Protein AF-A0A8S9GPT6-F1 (afdb_monomer_lite)

InterPro domains:
  IPR037143 4'-phosphopantetheinyl transferase domain superfamily [G3DSA:3.90.470.20] (26-148)
  IPR037143 4'-phosphopantetheinyl transferase domain superfamily [SSF56214] (29-97)
  IPR037143 4'-phosphopantetheinyl transferase domain superfamily [SSF56214] (104-144)
  IPR050559 Phosphopantetheinyl Transferase Superfamily [PTHR12215] (28-146)

Organism: Brassica cretica (NCBI:txid69181)

Foldseek 3Di:
DEAEDEDDDPPPDDDDDDDDDPPDPDPPVLVVVVVVVLLVCQLVVQQVVQVVFRDDSVQWDWDADPVRFIATPPVSRDGGDPWGKEWDWEDDSVDIDIDIDTPDHYHYYYDHLPPPPVDDLLVVCVVPHDPVQSVVLVVDPDVSVSSVDDRDD

Structure (mmCIF, N/CA/C/O backbone):
data_AF-A0A8S9GPT6-F1
#
_entry.id   AF-A0A8S9GPT6-F1
#
loop_
_atom_site.group_PDB
_atom_site.id
_atom_site.type_symbol
_atom_site.label_atom_id
_atom_site.label_alt_id
_atom_site.label_comp_id
_atom_site.label_asym_id
_atom_site.label_entity_id
_atom_site.label_seq_id
_atom_site.pdbx_PDB_ins_code
_atom_site.Cartn_x
_atom_site.Cartn_y
_atom_site.Cartn_z
_atom_site.occupancy
_atom_site.B_iso_or_equiv
_atom_site.auth_seq_id
_atom_site.auth_comp_id
_atom_site.auth_asym_id
_atom_site.auth_atom_id
_atom_site.pdbx_PDB_model_num
ATOM 1 N N . MET A 1 1 ? 7.083 -10.339 3.574 1.00 39.53 1 MET A N 1
ATOM 2 C CA . MET A 1 1 ? 7.137 -9.455 4.758 1.00 39.53 1 MET A CA 1
ATOM 3 C C . MET A 1 1 ? 5.956 -8.494 4.691 1.00 39.53 1 MET A C 1
ATOM 5 O O . MET A 1 1 ? 5.772 -7.873 3.644 1.00 39.53 1 MET A O 1
ATOM 9 N N .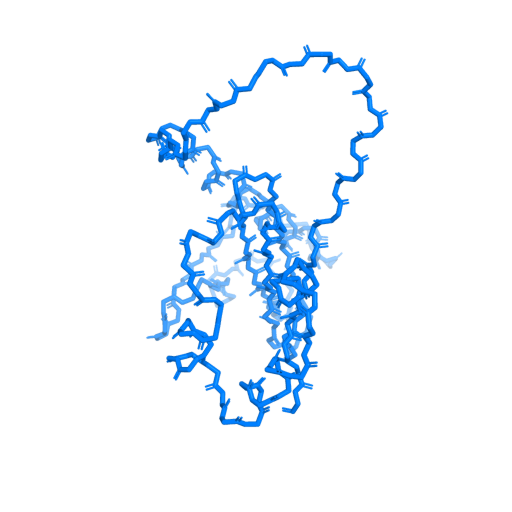 ARG A 1 2 ? 5.112 -8.450 5.728 1.00 39.03 2 ARG A N 1
ATOM 10 C CA . ARG A 1 2 ? 4.096 -7.401 5.903 1.00 39.03 2 ARG A CA 1
ATOM 11 C C . ARG A 1 2 ? 4.718 -6.321 6.785 1.00 39.03 2 ARG A C 1
ATOM 13 O O . ARG A 1 2 ? 5.322 -6.657 7.792 1.00 39.03 2 ARG A O 1
ATOM 20 N N . ILE A 1 3 ? 4.645 -5.072 6.352 1.00 48.25 3 ILE A N 1
ATOM 21 C CA . ILE A 1 3 ? 5.107 -3.905 7.099 1.00 48.25 3 ILE A CA 1
ATOM 22 C C . ILE A 1 3 ? 3.851 -3.098 7.411 1.00 48.25 3 ILE A C 1
ATOM 24 O O . ILE A 1 3 ? 3.229 -2.564 6.493 1.00 48.25 3 ILE A O 1
ATOM 28 N N . SER A 1 4 ? 3.458 -3.047 8.680 1.00 44.41 4 SER A N 1
ATOM 29 C CA . SER A 1 4 ? 2.392 -2.155 9.133 1.00 44.41 4 SER A CA 1
ATOM 30 C C . SER A 1 4 ? 3.013 -0.817 9.525 1.00 44.41 4 SER A C 1
ATOM 32 O O . SER A 1 4 ? 3.961 -0.781 10.312 1.00 44.41 4 SER A O 1
ATOM 34 N N . VAL A 1 5 ? 2.541 0.282 8.934 1.00 47.34 5 VAL A N 1
ATOM 35 C CA . VAL A 1 5 ? 3.006 1.634 9.270 1.00 47.34 5 VAL A CA 1
ATOM 36 C C . VAL A 1 5 ? 1.841 2.406 9.869 1.00 47.34 5 VAL A C 1
ATOM 38 O O . VAL A 1 5 ? 0.884 2.754 9.180 1.00 47.34 5 VAL A O 1
ATOM 41 N N . MET A 1 6 ? 1.939 2.715 11.159 1.00 42.69 6 MET A N 1
ATOM 42 C CA . MET A 1 6 ? 0.984 3.598 11.818 1.00 42.69 6 MET A CA 1
ATOM 43 C C . MET A 1 6 ? 1.307 5.057 11.496 1.00 42.69 6 MET A C 1
ATOM 45 O O . MET A 1 6 ? 2.405 5.536 11.784 1.00 42.69 6 MET A O 1
ATOM 49 N N . SER A 1 7 ? 0.344 5.781 10.927 1.00 37.41 7 SER A N 1
ATOM 50 C CA . SER A 1 7 ? 0.482 7.222 10.716 1.00 37.41 7 SER A CA 1
ATOM 51 C C . SER A 1 7 ? 0.361 7.949 12.061 1.00 37.41 7 SER A C 1
ATOM 53 O O . SER A 1 7 ? -0.713 7.985 12.656 1.00 37.41 7 SER A O 1
ATOM 55 N N . GLN A 1 8 ? 1.460 8.519 12.563 1.00 36.59 8 GLN A N 1
ATOM 56 C CA . GLN A 1 8 ? 1.429 9.495 13.655 1.00 36.59 8 GLN A CA 1
ATOM 57 C C . GLN A 1 8 ? 1.601 10.891 13.065 1.00 36.59 8 GLN A C 1
ATOM 59 O O . GLN A 1 8 ? 2.711 11.306 12.739 1.00 36.59 8 GLN A O 1
ATOM 64 N N . MET A 1 9 ? 0.505 11.638 12.948 1.00 30.97 9 MET A N 1
ATOM 65 C CA . MET A 1 9 ? 0.583 13.078 12.736 1.00 30.97 9 MET A CA 1
ATOM 66 C C . MET A 1 9 ? 0.283 13.777 14.065 1.00 30.97 9 MET A C 1
ATOM 68 O O . MET A 1 9 ? -0.864 14.095 14.360 1.00 30.97 9 MET A O 1
ATOM 72 N N . HIS A 1 10 ? 1.317 14.033 14.873 1.00 29.62 10 HIS A N 1
ATOM 73 C CA . HIS A 1 10 ? 1.217 14.995 15.974 1.00 29.62 10 HIS A CA 1
ATOM 74 C C . HIS A 1 10 ? 1.050 16.396 15.365 1.00 29.62 10 HIS A C 1
ATOM 76 O O . HIS A 1 10 ? 2.023 17.053 14.990 1.00 29.62 10 HIS A O 1
ATOM 82 N N . ARG A 1 11 ? -0.195 16.861 15.213 1.00 33.44 11 ARG A N 1
ATOM 83 C CA . ARG A 1 11 ? -0.473 18.261 14.872 1.00 33.44 11 ARG A CA 1
ATOM 84 C C . ARG A 1 11 ? -0.291 19.129 16.117 1.00 33.44 11 ARG A C 1
ATOM 86 O O . ARG A 1 11 ? -1.247 19.406 16.827 1.00 33.44 11 ARG A O 1
ATOM 93 N N . SER A 1 12 ? 0.923 19.619 16.340 1.00 30.09 12 SER A N 1
ATOM 94 C CA . SER A 1 12 ? 1.148 20.799 17.184 1.00 30.09 12 SER A CA 1
ATOM 95 C C . SER A 1 12 ? 0.991 22.058 16.331 1.00 30.09 12 SER A C 1
ATOM 97 O O . SER A 1 12 ? 1.970 22.702 15.977 1.00 30.09 12 SER A O 1
ATOM 99 N N . PHE A 1 13 ? -0.245 22.385 15.956 1.00 29.95 13 PHE A N 1
ATOM 100 C CA . PHE A 1 13 ? -0.608 23.717 15.473 1.00 29.95 13 PHE A CA 1
ATOM 101 C C . PHE A 1 13 ? -1.952 24.078 16.094 1.00 29.95 13 PHE A C 1
ATOM 103 O O . PHE A 1 13 ? -2.982 23.502 15.751 1.00 29.95 13 PHE A O 1
ATOM 110 N N . SER A 1 14 ? -1.902 25.001 17.055 1.00 30.86 14 SER A N 1
ATOM 111 C CA . SER A 1 14 ? -3.068 25.563 17.727 1.00 30.86 14 SER A CA 1
ATOM 112 C C . SER A 1 14 ? -3.863 26.380 16.712 1.00 30.86 14 SER A C 1
ATOM 114 O O . SER A 1 14 ? -3.483 27.498 16.375 1.00 30.86 14 SER A O 1
ATOM 116 N N . ILE A 1 15 ? -4.933 25.794 16.187 1.00 31.59 15 ILE A N 1
ATOM 117 C CA . ILE A 1 15 ? -6.005 26.506 15.499 1.00 31.59 15 ILE A CA 1
ATOM 118 C C . ILE A 1 15 ? -7.287 25.885 16.035 1.00 31.59 15 ILE A C 1
ATOM 120 O O . ILE A 1 15 ? -7.549 24.704 15.798 1.00 31.59 15 ILE A O 1
ATOM 124 N N . ASP A 1 16 ? -8.042 26.669 16.797 1.00 38.19 16 ASP A N 1
ATOM 125 C CA . ASP A 1 16 ? -9.370 26.292 17.259 1.00 38.19 16 ASP A CA 1
ATOM 126 C C . ASP A 1 16 ? -10.233 25.894 16.053 1.00 38.19 16 ASP A C 1
ATOM 128 O O . ASP A 1 16 ? -10.463 26.695 15.144 1.00 38.19 16 ASP A O 1
ATOM 132 N N . LEU A 1 17 ? -10.707 24.646 16.031 1.00 32.31 17 LEU 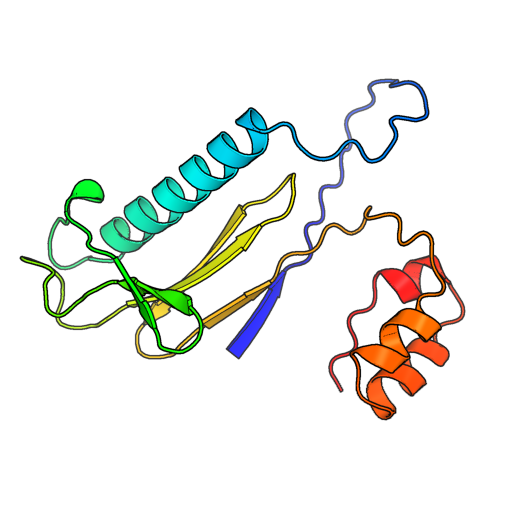A N 1
ATOM 133 C CA . LEU A 1 17 ? -11.702 24.174 15.071 1.00 32.31 17 LEU A CA 1
ATOM 134 C C . LEU A 1 17 ? -12.880 23.565 15.846 1.00 32.31 17 LEU A C 1
ATOM 136 O O . LEU A 1 17 ? -12.648 22.774 16.766 1.00 32.31 17 LEU A O 1
ATOM 140 N N . PRO A 1 18 ? -14.138 23.917 15.514 1.00 34.03 18 PRO A N 1
ATOM 141 C CA . PRO A 1 18 ? -15.286 23.470 16.276 1.00 34.03 18 PRO A CA 1
ATOM 142 C C . PRO A 1 18 ? -15.576 21.986 16.050 1.00 34.03 18 PRO A C 1
ATOM 144 O O . PRO A 1 18 ? -15.177 21.360 15.067 1.00 34.03 18 PRO A O 1
ATOM 147 N N . SER A 1 19 ? -16.278 21.438 17.032 1.00 45.66 19 SER A N 1
ATOM 148 C CA . SER A 1 19 ? -16.631 20.039 17.186 1.00 45.66 19 SER A CA 1
ATOM 149 C C . SER A 1 19 ? -17.545 19.501 16.071 1.00 45.66 19 SER A C 1
ATOM 151 O O . SER A 1 19 ? -18.387 20.205 15.525 1.00 45.66 19 SER A O 1
ATOM 153 N N . LEU A 1 20 ? -17.405 18.190 15.825 1.00 49.16 20 LEU A N 1
ATOM 154 C CA . LEU A 1 20 ? -18.337 17.301 15.111 1.00 49.16 20 LEU A CA 1
ATOM 155 C C . LEU A 1 20 ? -18.489 17.515 13.593 1.00 49.16 20 LEU A C 1
ATOM 157 O O . LEU A 1 20 ? -19.466 18.088 13.124 1.00 49.16 20 LEU A O 1
ATOM 161 N N . ILE A 1 21 ? -17.617 16.872 12.808 1.00 41.28 21 ILE A N 1
ATOM 162 C CA . ILE A 1 21 ? -17.956 16.480 11.429 1.00 41.28 21 ILE A CA 1
ATOM 163 C C . ILE A 1 21 ? -18.277 14.972 11.440 1.00 41.28 21 ILE A C 1
ATOM 165 O O . ILE A 1 21 ? -17.460 14.183 11.931 1.00 41.28 21 ILE A O 1
ATOM 169 N N . PRO A 1 22 ? -19.463 14.532 10.975 1.00 39.97 22 PRO A N 1
ATOM 170 C CA . PRO A 1 22 ? -19.761 13.113 10.783 1.00 39.97 22 PRO A CA 1
ATOM 171 C C . PRO A 1 22 ? -18.751 12.493 9.809 1.00 39.97 22 PRO A C 1
ATOM 173 O O . PRO A 1 22 ? -18.266 13.185 8.925 1.00 39.97 22 PRO A O 1
ATOM 176 N N . LEU A 1 23 ? -18.465 11.190 9.928 1.00 50.06 23 LEU A N 1
ATOM 177 C CA . LEU A 1 23 ? -17.729 10.406 8.920 1.00 50.06 23 LEU A CA 1
ATOM 178 C C . LEU A 1 23 ? -18.466 10.493 7.571 1.00 50.06 23 LEU A C 1
ATOM 180 O O . LEU A 1 23 ? -19.331 9.677 7.255 1.00 50.06 23 LEU A O 1
ATOM 184 N N . GLN A 1 24 ? -18.175 11.544 6.818 1.00 54.16 24 GLN A N 1
ATOM 185 C CA . GLN A 1 24 ? -18.737 11.825 5.515 1.00 54.16 24 GLN A CA 1
ATOM 186 C C . GLN A 1 24 ? -17.925 10.987 4.537 1.00 54.16 24 GLN A C 1
ATOM 188 O O . GLN A 1 24 ? -16.713 11.169 4.429 1.00 54.16 24 GLN A O 1
ATOM 193 N N . LEU A 1 25 ? -18.575 10.013 3.892 1.00 59.81 25 LEU A N 1
ATOM 194 C CA . LEU A 1 25 ? -17.929 9.209 2.856 1.00 59.81 25 LEU A CA 1
ATOM 195 C C . LEU A 1 25 ? -17.233 10.157 1.868 1.00 59.81 25 LEU A C 1
ATOM 197 O O . LEU A 1 25 ? -17.857 11.145 1.460 1.00 59.81 25 LEU A O 1
ATOM 201 N N . PRO A 1 26 ? -15.966 9.889 1.504 1.00 67.31 26 PRO A N 1
ATOM 202 C CA . PRO A 1 26 ? -15.222 10.769 0.622 1.00 67.31 26 PRO A CA 1
ATOM 203 C C . PRO A 1 26 ? -16.022 10.993 -0.656 1.00 67.31 26 PRO A C 1
ATOM 205 O O . PRO A 1 26 ? -16.622 10.066 -1.215 1.00 67.31 26 PRO A O 1
ATOM 208 N N . SER A 1 27 ? -16.060 12.247 -1.105 1.00 82.44 27 SER A N 1
ATOM 209 C CA . SER A 1 27 ? -16.763 12.588 -2.334 1.00 82.44 27 SER A CA 1
ATOM 210 C C . SER A 1 27 ? -16.194 11.764 -3.492 1.00 82.44 27 SER A C 1
ATOM 212 O O . SER A 1 27 ? -15.034 11.338 -3.488 1.00 82.44 27 SER A O 1
ATOM 214 N N . ARG A 1 28 ? -17.001 11.562 -4.536 1.00 81.31 28 ARG A N 1
ATOM 215 C CA . ARG A 1 28 ? -16.542 10.878 -5.751 1.00 81.31 28 ARG A CA 1
ATOM 216 C C . ARG A 1 28 ? -15.261 11.505 -6.316 1.00 81.31 28 ARG A C 1
ATOM 218 O O . ARG A 1 28 ? -14.456 10.794 -6.914 1.00 81.31 28 ARG A O 1
ATOM 225 N N . ASP A 1 29 ? -15.075 12.808 -6.144 1.00 87.69 29 ASP A N 1
ATOM 226 C CA . ASP A 1 29 ? -13.907 13.514 -6.659 1.00 87.69 29 ASP A CA 1
ATOM 227 C C . ASP A 1 29 ? -12.673 13.341 -5.769 1.00 87.69 29 ASP A C 1
ATOM 229 O O . ASP A 1 29 ? -11.587 13.125 -6.308 1.00 87.69 29 ASP A O 1
ATOM 233 N N . GLU A 1 30 ? -12.829 13.286 -4.442 1.00 84.56 30 GLU A N 1
ATOM 234 C CA . GLU A 1 30 ? -11.730 12.912 -3.537 1.00 84.56 30 GLU A CA 1
ATOM 235 C C . GLU A 1 30 ? -11.267 11.469 -3.786 1.00 84.56 30 GLU A C 1
ATOM 237 O O . GLU A 1 30 ? -10.070 11.209 -3.899 1.00 84.56 30 GLU A O 1
ATOM 242 N N . LEU A 1 31 ? -12.194 10.530 -4.016 1.00 85.44 31 LEU A N 1
ATOM 243 C CA . LEU A 1 31 ? -11.842 9.151 -4.381 1.00 85.44 31 LEU A CA 1
ATOM 244 C C . LEU A 1 31 ? -11.036 9.077 -5.687 1.00 85.44 31 LEU A C 1
ATOM 246 O O . LEU A 1 31 ? -10.038 8.356 -5.771 1.00 85.44 31 LEU A O 1
ATOM 250 N N . LYS A 1 32 ? -11.436 9.835 -6.717 1.00 88.31 32 LYS A N 1
ATOM 251 C CA . LYS A 1 32 ? -10.679 9.912 -7.979 1.00 88.31 32 LYS A CA 1
ATOM 252 C C . LYS A 1 32 ? -9.300 10.525 -7.772 1.00 88.31 32 LYS A C 1
ATOM 254 O O . LYS A 1 32 ? -8.334 10.036 -8.356 1.00 88.31 32 LYS A O 1
ATOM 259 N N . LYS A 1 33 ? -9.209 11.589 -6.974 1.00 89.94 33 LYS A N 1
ATOM 260 C CA . LYS A 1 33 ? -7.957 12.281 -6.666 1.00 89.94 33 LYS A CA 1
ATOM 261 C C . LYS A 1 33 ? -6.994 11.358 -5.929 1.00 89.94 33 LYS A C 1
ATOM 263 O O . LYS A 1 33 ? -5.860 11.213 -6.376 1.00 89.94 33 LYS A O 1
ATOM 268 N N . ASN A 1 34 ? -7.451 10.652 -4.897 1.00 88.50 34 ASN A N 1
ATOM 269 C CA . ASN A 1 34 ? -6.632 9.681 -4.169 1.00 88.50 34 ASN A CA 1
ATOM 270 C C . ASN A 1 34 ? -6.168 8.545 -5.084 1.00 88.50 34 ASN A C 1
ATOM 272 O O . ASN A 1 34 ? -4.983 8.215 -5.103 1.00 88.50 34 ASN A O 1
ATOM 276 N N . ALA A 1 35 ? -7.056 8.016 -5.933 1.00 89.50 35 ALA A N 1
ATOM 277 C CA . ALA A 1 35 ? -6.683 7.012 -6.926 1.00 89.50 35 ALA A CA 1
ATOM 278 C C . ALA A 1 35 ? -5.646 7.533 -7.940 1.00 89.50 35 ALA A C 1
ATOM 280 O O . ALA A 1 35 ? -4.757 6.785 -8.354 1.00 89.50 35 ALA A O 1
ATOM 281 N N . LEU A 1 36 ? -5.739 8.801 -8.349 1.00 93.69 36 LEU A N 1
ATOM 282 C CA . LEU A 1 36 ? -4.767 9.432 -9.238 1.00 93.69 36 LEU A CA 1
ATOM 283 C C . LEU A 1 36 ? -3.411 9.602 -8.545 1.00 93.69 36 LEU A C 1
ATOM 285 O O . LEU A 1 36 ? -2.399 9.184 -9.104 1.00 93.69 36 LEU A O 1
ATOM 289 N N . LEU A 1 37 ? -3.388 10.148 -7.328 1.00 94.62 37 LEU A N 1
ATOM 290 C CA . LEU A 1 37 ? -2.170 10.333 -6.534 1.00 94.62 37 LEU A CA 1
ATOM 291 C C . LEU A 1 37 ? -1.462 8.999 -6.282 1.00 94.62 37 LEU A C 1
ATOM 293 O O . LEU A 1 37 ? -0.266 8.884 -6.531 1.00 94.62 37 LEU A O 1
ATOM 297 N N . ALA A 1 38 ? -2.216 7.969 -5.901 1.00 93.69 38 ALA A N 1
ATOM 298 C CA . ALA A 1 38 ? -1.740 6.600 -5.741 1.00 93.69 38 ALA A CA 1
ATOM 299 C C . ALA A 1 38 ? -1.057 6.061 -7.008 1.00 93.69 38 ALA A C 1
ATOM 301 O O . ALA A 1 38 ? 0.067 5.557 -6.964 1.00 93.69 38 ALA A O 1
ATOM 302 N N . ARG A 1 39 ? -1.716 6.195 -8.164 1.00 94.25 39 ARG A N 1
ATOM 303 C CA . ARG A 1 39 ? -1.173 5.735 -9.453 1.00 94.25 39 ARG A CA 1
ATOM 304 C C . ARG A 1 39 ? 0.076 6.512 -9.856 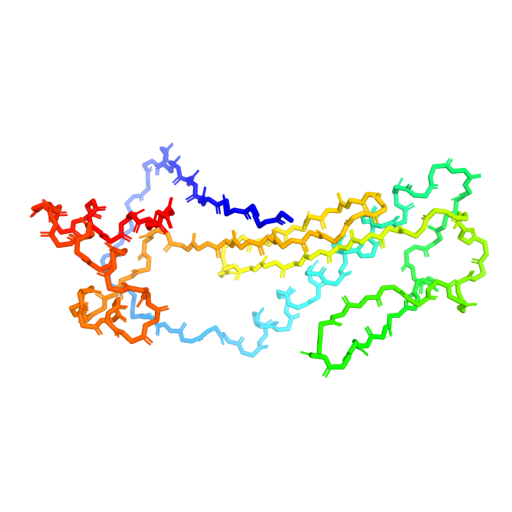1.00 94.25 39 ARG A C 1
ATOM 306 O O . ARG A 1 39 ? 1.016 5.904 -10.366 1.00 94.25 39 ARG A O 1
ATOM 313 N N . THR A 1 40 ? 0.088 7.823 -9.632 1.00 95.88 40 THR A N 1
ATOM 314 C CA . THR A 1 40 ? 1.242 8.686 -9.907 1.00 95.88 40 THR A CA 1
ATOM 315 C C . THR A 1 40 ? 2.419 8.322 -9.007 1.00 95.88 40 THR A C 1
ATOM 317 O O . THR A 1 40 ? 3.529 8.155 -9.510 1.00 95.88 40 THR A O 1
ATOM 320 N N . LEU A 1 41 ? 2.184 8.113 -7.707 1.00 96.06 41 LEU A N 1
ATOM 321 C CA . LEU A 1 41 ? 3.207 7.701 -6.747 1.00 96.06 41 LEU A CA 1
ATOM 322 C C . LEU A 1 41 ? 3.843 6.369 -7.146 1.00 96.06 41 LEU A C 1
ATOM 324 O O . LEU A 1 41 ? 5.065 6.278 -7.208 1.00 96.06 41 LEU A O 1
ATOM 328 N N . VAL A 1 42 ? 3.039 5.352 -7.472 1.00 95.44 42 VAL A N 1
ATOM 329 C CA . VAL A 1 42 ? 3.559 4.040 -7.891 1.00 95.44 42 VAL A CA 1
ATOM 330 C C . VAL A 1 42 ? 4.388 4.175 -9.164 1.00 95.44 42 VAL A C 1
ATOM 332 O O . VAL A 1 42 ? 5.529 3.725 -9.203 1.00 95.44 42 VAL A O 1
ATOM 335 N N . ARG A 1 43 ? 3.845 4.824 -10.201 1.00 94.81 43 ARG A N 1
ATOM 336 C CA . ARG A 1 43 ? 4.531 4.968 -11.493 1.00 94.81 43 ARG A CA 1
ATOM 337 C C . ARG A 1 43 ? 5.870 5.683 -11.365 1.00 94.81 43 ARG A C 1
ATOM 339 O O . ARG A 1 43 ? 6.880 5.187 -11.854 1.00 94.81 43 ARG A O 1
ATOM 346 N N . THR A 1 44 ? 5.873 6.835 -10.704 1.00 94.75 44 THR A N 1
ATOM 347 C CA . THR A 1 44 ? 7.086 7.647 -10.537 1.00 94.75 44 THR A CA 1
ATOM 348 C C . THR A 1 44 ? 8.113 6.946 -9.654 1.00 94.75 44 THR A C 1
ATOM 350 O O . THR A 1 44 ? 9.291 6.941 -9.989 1.00 94.75 44 THR A O 1
ATOM 353 N N . THR A 1 45 ? 7.682 6.290 -8.575 1.00 94.31 45 THR A N 1
ATOM 354 C CA . THR A 1 45 ? 8.578 5.540 -7.684 1.00 94.31 45 THR A CA 1
ATOM 355 C C . THR A 1 45 ? 9.222 4.356 -8.404 1.00 94.31 45 THR A C 1
ATOM 357 O O . THR A 1 45 ? 10.441 4.214 -8.368 1.00 94.31 45 THR A O 1
ATOM 360 N N . ILE A 1 46 ? 8.439 3.538 -9.116 1.00 92.44 46 ILE A N 1
ATOM 361 C CA . ILE A 1 46 ? 8.970 2.394 -9.871 1.00 92.44 46 ILE A CA 1
ATO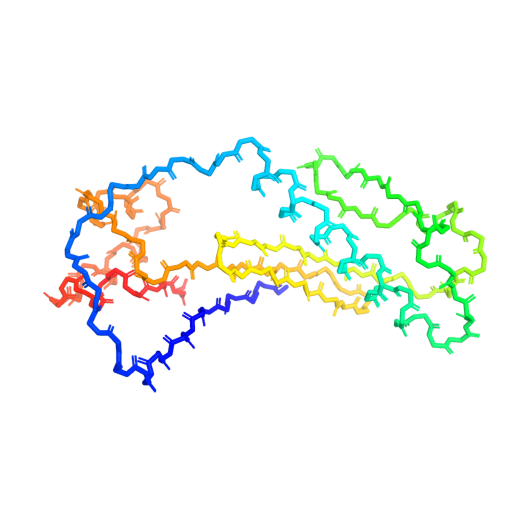M 362 C C . ILE A 1 46 ? 9.966 2.847 -10.934 1.00 92.44 46 ILE A C 1
ATOM 364 O O . ILE A 1 46 ? 11.051 2.279 -11.009 1.00 92.44 46 ILE A O 1
ATOM 368 N N . ALA A 1 47 ? 9.626 3.873 -11.718 1.00 91.00 47 ALA A N 1
ATOM 369 C CA . ALA A 1 47 ? 10.517 4.433 -12.729 1.00 91.00 47 ALA A CA 1
ATOM 370 C C . ALA A 1 47 ? 11.840 4.929 -12.125 1.00 91.00 47 ALA A C 1
ATOM 372 O O . ALA A 1 47 ? 12.906 4.622 -12.647 1.00 91.00 47 ALA A O 1
ATOM 373 N N . ARG A 1 48 ? 11.789 5.624 -10.980 1.00 90.56 48 ARG A N 1
ATOM 374 C CA . ARG A 1 48 ? 12.985 6.116 -10.273 1.00 90.56 48 ARG A CA 1
ATOM 375 C C . ARG A 1 48 ? 13.913 5.002 -9.792 1.00 90.56 48 ARG A C 1
ATOM 377 O O . ARG A 1 48 ? 15.121 5.206 -9.763 1.00 90.56 48 ARG A O 1
ATOM 384 N N . TYR A 1 49 ? 13.373 3.846 -9.409 1.00 89.12 49 TYR A N 1
ATOM 385 C CA . TYR A 1 49 ? 14.179 2.699 -8.976 1.00 89.12 49 TYR A CA 1
ATOM 386 C C . TYR A 1 49 ? 14.735 1.861 -10.140 1.00 89.12 49 TYR A C 1
ATOM 388 O O . TYR A 1 49 ? 15.501 0.927 -9.907 1.00 89.12 49 TYR A O 1
ATOM 396 N N . GLN A 1 50 ? 14.419 2.197 -11.394 1.00 85.44 50 GLN A N 1
ATOM 397 C CA . GLN A 1 50 ? 15.089 1.630 -12.567 1.00 85.44 50 GLN A CA 1
ATOM 398 C C . GLN A 1 50 ? 16.431 2.348 -12.787 1.00 85.44 50 GLN A C 1
ATOM 400 O O . GLN A 1 50 ? 16.585 3.163 -13.684 1.00 85.44 50 GLN A O 1
ATOM 405 N N . THR A 1 51 ? 17.426 2.068 -11.945 1.00 71.12 51 THR A N 1
ATOM 406 C CA . THR A 1 51 ? 18.706 2.810 -11.924 1.00 71.12 51 THR A CA 1
ATOM 407 C C . THR A 1 51 ? 19.550 2.656 -13.189 1.00 71.12 51 THR A C 1
ATOM 409 O O . THR A 1 51 ? 20.349 3.531 -13.505 1.00 71.12 51 THR A O 1
ATOM 412 N N . ASN A 1 52 ? 19.395 1.545 -13.912 1.00 69.62 52 ASN A N 1
ATOM 413 C CA . ASN A 1 52 ? 20.260 1.205 -15.046 1.00 69.62 52 ASN A CA 1
ATOM 414 C C . ASN A 1 52 ? 19.778 1.791 -16.383 1.00 69.62 52 ASN A C 1
ATOM 416 O O . ASN A 1 52 ? 20.520 1.736 -17.363 1.00 69.62 52 ASN A O 1
ATOM 420 N N . LYS A 1 53 ? 18.537 2.294 -16.451 1.00 73.81 53 LYS A N 1
ATOM 421 C CA . LYS A 1 53 ? 17.918 2.863 -17.656 1.00 73.81 53 LYS A CA 1
ATOM 422 C C . LYS A 1 53 ? 16.853 3.874 -17.257 1.00 73.81 53 LYS A C 1
ATOM 424 O O . LYS A 1 53 ? 16.005 3.568 -16.428 1.00 73.81 53 LYS A O 1
ATOM 429 N N . GLU A 1 54 ? 16.846 5.036 -17.897 1.00 80.00 54 GLU A N 1
ATOM 430 C CA . GLU A 1 54 ? 15.771 6.006 -17.705 1.00 80.00 54 GLU A CA 1
ATOM 431 C C . GLU A 1 54 ? 14.451 5.434 -18.246 1.00 80.00 54 GLU A C 1
ATOM 433 O O . GLU A 1 54 ? 14.316 5.137 -19.436 1.00 80.00 54 GLU A O 1
ATOM 438 N N . VAL A 1 55 ? 13.480 5.234 -17.354 1.00 87.00 55 VAL A N 1
ATOM 439 C CA . VAL A 1 55 ? 12.145 4.735 -17.695 1.00 87.00 55 VAL A CA 1
ATOM 440 C C . VAL A 1 55 ? 11.140 5.865 -17.522 1.00 87.00 55 VAL A C 1
ATOM 442 O O . VAL A 1 55 ? 11.002 6.412 -16.432 1.00 87.00 55 VAL A O 1
ATOM 445 N N . ASP A 1 56 ? 10.394 6.192 -18.579 1.00 89.62 56 ASP A N 1
ATOM 446 C CA . ASP A 1 56 ? 9.259 7.112 -18.476 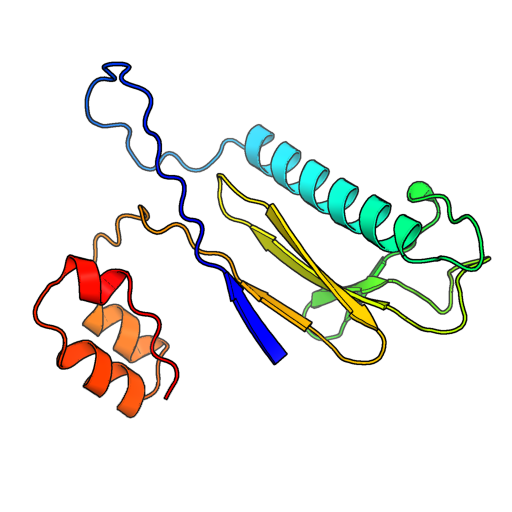1.00 89.62 56 ASP A CA 1
ATOM 447 C C . ASP A 1 56 ? 8.155 6.468 -17.608 1.00 89.62 56 ASP A C 1
ATOM 449 O O . ASP A 1 56 ? 7.626 5.417 -17.976 1.00 89.62 56 ASP A O 1
ATOM 453 N N . PRO A 1 57 ? 7.725 7.083 -16.489 1.00 91.75 57 PRO A N 1
ATOM 454 C CA . PRO A 1 57 ? 6.630 6.564 -15.666 1.00 91.75 57 PRO A CA 1
ATOM 455 C C . PRO A 1 57 ? 5.337 6.260 -16.447 1.00 91.75 57 PRO A C 1
ATOM 457 O O . PRO A 1 57 ? 4.528 5.427 -16.025 1.00 91.75 57 PRO A O 1
ATOM 460 N N . ARG A 1 58 ? 5.113 6.941 -17.580 1.00 91.88 58 ARG A N 1
ATOM 461 C CA . ARG A 1 58 ? 3.943 6.764 -18.452 1.00 91.88 58 ARG A CA 1
ATOM 462 C C . ARG A 1 58 ? 4.019 5.504 -19.312 1.00 91.88 58 ARG A C 1
ATOM 464 O O . ARG A 1 58 ? 2.967 4.992 -19.683 1.00 91.88 58 ARG A O 1
ATOM 471 N N . SER A 1 59 ? 5.217 4.992 -19.603 1.00 89.88 59 SER A N 1
ATOM 472 C CA . SER A 1 59 ? 5.399 3.772 -20.404 1.00 89.88 59 SER A CA 1
ATOM 473 C C . SER A 1 59 ? 5.184 2.489 -19.595 1.00 89.88 59 SER A C 1
ATOM 475 O O . SER A 1 59 ? 4.996 1.420 -20.174 1.00 89.88 59 SER A O 1
ATOM 477 N N . LEU A 1 60 ? 5.156 2.587 -18.260 1.00 90.62 60 LEU A N 1
ATOM 478 C CA . LEU A 1 60 ? 4.896 1.458 -17.373 1.00 90.62 60 LEU A CA 1
ATOM 479 C C . LEU A 1 60 ? 3.482 0.897 -17.574 1.00 90.62 60 LEU A C 1
ATOM 481 O O . LEU A 1 60 ? 2.466 1.577 -17.353 1.00 90.62 60 LEU A O 1
ATOM 485 N N . MET A 1 61 ? 3.438 -0.387 -17.922 1.00 91.44 61 MET A N 1
ATOM 486 C CA . MET A 1 61 ? 2.223 -1.187 -18.011 1.00 91.44 61 MET A CA 1
ATOM 487 C C . MET A 1 61 ? 1.991 -1.952 -16.709 1.00 91.44 61 MET A C 1
ATOM 489 O O . MET A 1 61 ? 2.932 -2.397 -16.054 1.00 91.44 61 MET A O 1
ATOM 493 N N . PHE A 1 62 ? 0.723 -2.098 -16.334 1.00 92.62 62 PHE A N 1
ATOM 494 C CA . PHE A 1 62 ? 0.313 -2.789 -15.115 1.00 92.62 62 PHE A CA 1
ATOM 495 C C . PHE A 1 62 ? -0.740 -3.834 -15.448 1.00 92.62 62 PHE A C 1
ATOM 497 O O . PHE A 1 62 ? -1.613 -3.596 -16.283 1.00 92.62 62 PHE A O 1
ATOM 504 N N . LYS A 1 63 ? -0.695 -4.949 -14.730 1.00 93.38 63 LYS A N 1
ATOM 505 C CA . LYS A 1 63 ? -1.709 -6.003 -14.761 1.00 93.38 63 LYS A CA 1
ATOM 506 C C . LYS A 1 63 ? -2.181 -6.317 -13.348 1.00 93.38 63 LYS A C 1
ATOM 508 O O . LYS A 1 63 ? -1.587 -5.863 -12.373 1.00 93.38 63 LYS A O 1
ATOM 513 N N . LYS A 1 64 ? -3.280 -7.056 -13.236 1.00 92.69 64 LYS A N 1
ATOM 514 C CA . LYS A 1 64 ? -3.728 -7.627 -11.964 1.00 92.69 64 LYS A CA 1
ATOM 515 C C . LYS A 1 64 ? -3.346 -9.099 -11.935 1.00 92.69 64 LYS A C 1
ATOM 517 O O . LYS A 1 64 ? -3.557 -9.791 -12.927 1.00 92.69 64 LYS A O 1
ATOM 522 N N . ASN A 1 65 ? -2.823 -9.566 -10.809 1.00 88.50 65 ASN A N 1
ATOM 523 C CA . ASN A 1 65 ? -2.615 -10.994 -10.597 1.00 88.50 65 ASN A CA 1
ATOM 524 C C . ASN A 1 65 ? -3.951 -11.722 -10.319 1.00 88.50 65 ASN A C 1
ATOM 526 O O . ASN A 1 65 ? -5.014 -11.097 -10.276 1.00 88.50 65 ASN A O 1
ATOM 530 N N . MET A 1 66 ? -3.898 -13.036 -10.074 1.00 92.44 66 MET A N 1
ATOM 531 C CA . MET A 1 66 ? -5.082 -13.873 -9.799 1.00 92.44 66 MET A CA 1
ATOM 532 C C . MET A 1 66 ? -5.913 -13.439 -8.575 1.00 92.44 66 MET A C 1
ATOM 534 O O . MET A 1 66 ? -7.082 -13.794 -8.475 1.00 92.44 66 MET A O 1
ATOM 538 N N . TYR A 1 67 ? -5.334 -12.646 -7.668 1.00 88.69 67 TYR A N 1
ATOM 539 C CA . TYR A 1 67 ? -5.990 -12.109 -6.470 1.00 88.69 67 TYR A CA 1
ATOM 540 C C . TYR A 1 67 ? -6.423 -10.644 -6.639 1.00 88.69 67 TYR A C 1
ATOM 542 O O . TYR A 1 67 ? -6.829 -9.993 -5.680 1.00 88.69 67 TYR A O 1
ATOM 550 N N . GLY A 1 68 ? -6.293 -10.082 -7.845 1.00 87.38 68 GLY A N 1
ATOM 551 C CA . GLY A 1 68 ? -6.653 -8.697 -8.141 1.00 87.38 68 GLY A CA 1
ATOM 552 C C . GLY A 1 68 ? -5.607 -7.651 -7.735 1.00 87.38 68 GLY A C 1
ATOM 553 O O . GLY A 1 68 ? -5.832 -6.463 -7.989 1.00 87.38 68 GLY A O 1
ATOM 554 N N . LYS A 1 69 ? -4.465 -8.054 -7.154 1.00 89.88 69 LYS A N 1
ATOM 555 C CA . LYS A 1 69 ? -3.381 -7.138 -6.763 1.00 89.88 69 LYS A CA 1
ATOM 556 C C . LYS A 1 69 ? -2.687 -6.589 -8.017 1.00 89.88 69 LYS A C 1
ATOM 558 O O . LYS A 1 69 ? -2.338 -7.382 -8.895 1.00 89.88 69 LYS A O 1
ATOM 563 N N . PRO A 1 70 ? -2.468 -5.266 -8.122 1.00 92.12 70 PRO A N 1
ATOM 564 C CA . PRO A 1 70 ? -1.749 -4.689 -9.248 1.00 92.12 70 PRO A CA 1
ATOM 565 C C . PRO A 1 70 ? -0.253 -5.029 -9.190 1.00 92.12 70 PRO A C 1
ATOM 567 O O . PRO A 1 70 ? 0.367 -4.980 -8.129 1.00 92.12 70 PRO A O 1
ATOM 570 N N . GLU A 1 71 ? 0.329 -5.320 -10.348 1.00 92.50 71 GLU A N 1
ATOM 571 C CA . GLU A 1 71 ? 1.756 -5.573 -10.546 1.00 92.50 71 GLU A CA 1
ATOM 572 C C . GLU A 1 71 ? 2.229 -4.955 -11.869 1.00 92.50 71 GLU A C 1
ATOM 574 O O . GLU A 1 71 ? 1.429 -4.732 -12.782 1.00 92.50 71 GLU A O 1
ATOM 579 N N . VAL A 1 72 ? 3.522 -4.638 -11.965 1.00 90.94 72 VAL A N 1
ATOM 580 C CA . VAL A 1 72 ? 4.114 -4.142 -13.213 1.00 90.94 72 VAL A CA 1
ATOM 581 C C . VAL A 1 72 ? 4.202 -5.302 -14.193 1.00 90.94 72 VAL A C 1
ATOM 583 O O . VAL A 1 72 ? 4.631 -6.402 -13.839 1.00 90.94 72 VAL A O 1
ATOM 586 N N . ASP A 1 73 ? 3.819 -5.058 -15.440 1.00 91.25 73 ASP A N 1
ATOM 587 C CA . ASP A 1 73 ? 3.941 -6.055 -16.490 1.00 91.25 73 ASP A CA 1
ATOM 588 C C . ASP A 1 73 ? 5.345 -6.036 -17.104 1.00 91.25 73 ASP A C 1
ATOM 590 O O . ASP A 1 73 ? 5.584 -5.473 -18.173 1.00 91.25 73 ASP A O 1
ATOM 594 N N . TRP A 1 74 ? 6.296 -6.640 -16.391 1.00 87.31 74 TRP A N 1
ATOM 595 C CA . TRP A 1 74 ? 7.710 -6.647 -16.776 1.00 87.31 74 TRP A CA 1
ATOM 596 C C . TRP A 1 74 ? 7.974 -7.293 -18.142 1.00 87.31 74 TRP A C 1
ATOM 598 O O . TRP A 1 74 ? 8.913 -6.888 -18.816 1.00 87.31 74 TRP A O 1
ATOM 608 N N . GLN A 1 75 ? 7.135 -8.239 -18.580 1.00 83.94 75 GLN A N 1
ATOM 609 C CA . GLN A 1 75 ? 7.271 -8.892 -19.892 1.00 83.94 75 GLN A CA 1
ATOM 610 C C . GLN A 1 75 ? 7.049 -7.916 -21.052 1.00 83.94 75 GLN A C 1
ATOM 612 O O . GLN A 1 75 ? 7.708 -8.016 -22.082 1.00 83.94 75 GLN A O 1
ATOM 617 N N . ASN A 1 76 ? 6.148 -6.952 -20.867 1.00 81.31 76 ASN A N 1
ATOM 618 C CA . ASN A 1 76 ? 5.800 -5.959 -21.879 1.00 81.31 76 ASN A CA 1
ATOM 619 C C . ASN A 1 76 ? 6.512 -4.616 -21.663 1.00 81.31 76 ASN A C 1
ATOM 621 O O . ASN A 1 76 ? 6.362 -3.698 -22.475 1.00 81.31 76 ASN A O 1
ATOM 625 N N . CYS A 1 77 ? 7.308 -4.479 -20.597 1.00 76.19 77 CYS A N 1
ATOM 626 C CA . CYS A 1 77 ? 8.061 -3.259 -20.361 1.00 76.19 77 CYS A CA 1
ATOM 627 C C . CYS A 1 77 ? 9.296 -3.182 -21.265 1.00 76.19 77 CYS A C 1
ATOM 629 O O . CYS A 1 77 ? 10.333 -3.802 -21.019 1.00 76.19 77 CYS A O 1
ATOM 631 N N . LYS A 1 78 ? 9.210 -2.334 -22.290 1.00 69.75 78 LYS A N 1
ATOM 632 C CA . LYS A 1 78 ? 10.367 -1.944 -23.098 1.00 69.75 78 LYS A CA 1
ATOM 633 C C . LYS A 1 78 ? 11.325 -1.121 -22.232 1.00 69.75 78 LYS A C 1
ATOM 635 O O . LYS A 1 78 ? 10.900 -0.181 -21.570 1.00 69.75 78 LYS A O 1
ATOM 640 N N . ASN A 1 79 ? 12.616 -1.449 -22.269 1.00 71.12 79 ASN A N 1
ATOM 641 C CA . ASN A 1 79 ? 13.692 -0.742 -21.558 1.00 71.12 79 ASN A CA 1
ATOM 642 C C . ASN A 1 79 ? 13.691 -0.842 -20.018 1.00 71.12 79 ASN A C 1
ATOM 644 O O . ASN A 1 79 ? 14.446 -0.113 -19.382 1.00 71.12 79 ASN A O 1
ATOM 648 N N . CYS A 1 80 ? 12.933 -1.759 -19.412 1.00 71.81 80 CYS A N 1
ATOM 649 C CA . CYS A 1 80 ? 13.062 -2.044 -17.980 1.00 71.81 80 CYS A CA 1
ATOM 650 C C . CYS A 1 80 ? 14.322 -2.876 -17.656 1.00 71.81 80 CYS A C 1
ATOM 652 O O . CYS A 1 80 ? 14.875 -3.562 -18.519 1.00 71.81 80 CYS A O 1
ATOM 654 N N . ASN A 1 81 ? 14.794 -2.797 -16.408 1.00 68.06 81 ASN A N 1
ATOM 655 C CA . ASN A 1 81 ? 15.906 -3.599 -15.895 1.00 68.06 81 ASN A CA 1
ATOM 656 C C . ASN A 1 81 ? 15.512 -5.083 -15.750 1.00 68.06 81 ASN A C 1
ATOM 658 O O . ASN A 1 81 ? 14.338 -5.415 -15.597 1.00 68.06 81 ASN A O 1
ATOM 662 N N . ASN A 1 82 ? 16.507 -5.973 -15.714 1.00 65.62 82 ASN A N 1
ATOM 663 C CA . ASN A 1 82 ? 16.305 -7.422 -15.566 1.00 65.62 82 ASN A CA 1
ATOM 664 C C . ASN A 1 82 ? 15.872 -7.840 -14.148 1.00 65.62 82 ASN A C 1
ATOM 666 O O . ASN A 1 82 ? 15.593 -9.013 -13.912 1.00 65.62 82 ASN A O 1
ATOM 670 N N . GLN A 1 83 ? 15.836 -6.907 -13.192 1.00 74.38 83 GLN A N 1
ATOM 671 C CA . GLN A 1 83 ? 15.415 -7.168 -11.819 1.00 74.38 83 GLN A CA 1
ATOM 672 C C . GLN A 1 83 ? 13.981 -6.662 -11.611 1.00 74.38 83 GLN A C 1
ATOM 674 O O . GLN A 1 83 ? 13.780 -5.451 -11.477 1.00 74.38 83 GLN A O 1
ATOM 679 N N . PRO A 1 84 ? 12.973 -7.555 -11.594 1.00 82.25 84 PRO A N 1
ATOM 680 C CA . PRO A 1 84 ? 11.592 -7.142 -11.409 1.00 82.25 84 PRO A CA 1
ATOM 681 C C . PRO A 1 84 ? 11.404 -6.579 -9.998 1.00 82.25 84 PRO A C 1
ATOM 683 O O . PRO A 1 84 ? 11.714 -7.234 -8.998 1.00 82.25 84 PRO A O 1
ATOM 686 N N . LEU A 1 85 ? 10.888 -5.353 -9.921 1.00 90.06 85 LEU A N 1
ATOM 687 C CA . LEU A 1 85 ? 10.481 -4.753 -8.656 1.00 90.06 85 LEU A CA 1
ATOM 688 C C . LEU A 1 85 ? 9.101 -5.279 -8.261 1.00 90.06 85 LEU A C 1
ATOM 690 O O . LEU A 1 85 ? 8.206 -5.441 -9.099 1.00 90.06 85 LEU A O 1
ATOM 694 N N . HIS A 1 86 ? 8.915 -5.480 -6.964 1.00 91.50 86 HIS A N 1
ATOM 695 C CA . HIS A 1 86 ? 7.617 -5.737 -6.364 1.00 91.50 86 HIS A CA 1
ATOM 696 C C . HIS A 1 86 ? 7.154 -4.482 -5.643 1.00 91.50 86 HIS A C 1
ATOM 698 O O . HIS A 1 86 ? 7.957 -3.772 -5.041 1.00 91.50 86 HIS A O 1
ATOM 704 N N . PHE A 1 87 ? 5.850 -4.221 -5.679 1.00 93.56 87 PHE A N 1
ATOM 705 C CA . PHE A 1 87 ? 5.278 -3.125 -4.918 1.00 93.56 87 PHE A CA 1
ATOM 706 C C . PHE A 1 87 ? 3.990 -3.519 -4.207 1.00 93.56 87 PHE A C 1
ATOM 708 O O . PHE A 1 87 ? 3.356 -4.547 -4.490 1.00 93.56 87 PHE A O 1
ATOM 715 N N . ASN A 1 88 ? 3.619 -2.687 -3.247 1.00 94.31 88 ASN A N 1
ATOM 716 C CA . ASN A 1 88 ? 2.314 -2.688 -2.619 1.00 94.31 88 ASN A CA 1
ATOM 717 C C . ASN A 1 88 ? 1.931 -1.249 -2.278 1.00 94.31 88 ASN A C 1
ATOM 719 O O . ASN A 1 88 ? 2.804 -0.419 -2.027 1.00 94.31 88 ASN A O 1
ATOM 723 N N . ILE A 1 89 ? 0.636 -0.967 -2.309 1.00 92.75 89 ILE A N 1
ATOM 724 C CA . ILE A 1 89 ? 0.085 0.335 -1.981 1.00 92.75 89 ILE A CA 1
ATOM 725 C C . ILE A 1 89 ? -1.042 0.144 -0.974 1.00 92.75 89 ILE A C 1
ATOM 727 O O . ILE A 1 89 ? -1.917 -0.694 -1.182 1.00 92.75 89 ILE A O 1
ATOM 731 N N . SER A 1 90 ? -1.024 0.946 0.082 1.00 90.62 90 SER A N 1
ATOM 732 C CA . SER A 1 90 ? -2.148 1.102 1.002 1.00 90.62 90 SER A CA 1
ATOM 733 C C . SER A 1 90 ? -2.404 2.593 1.195 1.00 90.62 90 SER A C 1
ATOM 735 O O . SER A 1 90 ? -1.515 3.421 0.963 1.00 90.62 90 SER A O 1
ATOM 737 N N . HIS A 1 91 ? -3.634 2.959 1.532 1.00 89.38 91 HIS A N 1
ATOM 738 C CA . HIS A 1 91 ? -3.984 4.353 1.748 1.00 89.38 91 HIS A CA 1
ATOM 739 C C . HIS A 1 91 ? -5.100 4.505 2.778 1.00 89.38 91 HIS A C 1
ATOM 741 O O . HIS A 1 91 ? -6.030 3.702 2.839 1.00 89.38 91 HIS A O 1
ATOM 747 N N . THR A 1 92 ? -5.029 5.599 3.523 1.00 86.50 92 THR A N 1
ATOM 748 C CA . THR A 1 92 ? -6.137 6.161 4.293 1.00 86.50 92 THR A CA 1
ATOM 749 C C . THR A 1 92 ? -6.690 7.380 3.546 1.00 86.50 92 THR A C 1
ATOM 751 O O . THR A 1 92 ? -6.322 7.640 2.396 1.00 86.50 92 THR A O 1
ATOM 754 N N . ASP A 1 93 ? -7.573 8.149 4.181 1.00 81.19 93 ASP A N 1
ATOM 755 C CA . ASP A 1 93 ? -8.021 9.434 3.634 1.00 81.19 93 ASP A CA 1
ATOM 756 C C . ASP A 1 93 ? -6.913 10.506 3.678 1.00 81.19 93 ASP A C 1
ATOM 758 O O . ASP A 1 93 ? -6.949 11.465 2.909 1.00 81.19 93 ASP A O 1
ATOM 762 N N . SER A 1 94 ? -5.912 10.336 4.551 1.00 83.69 94 SER A N 1
ATOM 763 C CA . SER A 1 94 ? -4.861 11.323 4.835 1.00 83.69 94 SER A CA 1
ATOM 764 C C . SER A 1 94 ? -3.458 10.911 4.372 1.00 83.69 94 SER A C 1
ATOM 766 O O . SER A 1 94 ? -2.578 11.766 4.269 1.00 83.69 94 SER A O 1
ATOM 768 N N . LEU A 1 95 ? -3.234 9.628 4.072 1.00 88.19 95 LEU A N 1
ATOM 769 C CA . LEU A 1 95 ? -1.924 9.080 3.725 1.00 88.19 95 LEU A CA 1
ATOM 770 C C . LEU A 1 95 ? -2.027 8.081 2.572 1.00 88.19 95 LEU A C 1
ATOM 772 O O . LEU A 1 95 ? -2.912 7.233 2.545 1.00 88.19 95 LEU A O 1
ATOM 776 N N . ILE A 1 96 ? -1.058 8.126 1.658 1.00 91.81 96 ILE A N 1
ATOM 777 C CA . ILE A 1 96 ? -0.825 7.077 0.662 1.00 91.81 96 ILE A CA 1
ATOM 778 C C . ILE A 1 96 ? 0.580 6.533 0.900 1.00 91.81 96 ILE A C 1
ATOM 780 O O . ILE A 1 96 ? 1.553 7.283 0.831 1.00 91.81 96 ILE A O 1
ATOM 784 N N . ALA A 1 97 ? 0.689 5.232 1.143 1.00 92.69 97 ALA A N 1
ATOM 785 C CA . ALA A 1 97 ? 1.958 4.554 1.340 1.00 92.69 97 ALA A CA 1
ATOM 786 C C . ALA A 1 97 ? 2.247 3.602 0.178 1.00 92.69 97 ALA A C 1
ATOM 788 O O . ALA A 1 97 ? 1.377 2.853 -0.263 1.00 92.69 97 ALA A O 1
ATOM 789 N N . CYS A 1 98 ? 3.484 3.626 -0.316 1.00 94.56 98 CYS A N 1
ATOM 790 C CA . CYS A 1 98 ? 3.953 2.774 -1.403 1.00 94.56 98 CYS A CA 1
ATOM 791 C C . CYS A 1 98 ? 5.245 2.083 -0.968 1.00 94.56 98 CYS A C 1
ATOM 793 O O . CYS A 1 98 ? 6.271 2.735 -0.785 1.00 94.56 98 CYS A O 1
ATOM 795 N N . GLY A 1 99 ? 5.185 0.765 -0.787 1.00 93.69 99 GLY A N 1
ATOM 796 C CA . GLY A 1 99 ? 6.357 -0.061 -0.516 1.00 93.69 99 GLY A CA 1
ATOM 797 C C . GLY A 1 99 ? 6.902 -0.635 -1.817 1.00 93.69 99 GLY A C 1
ATOM 798 O O . GLY A 1 99 ? 6.125 -1.164 -2.612 1.00 93.69 99 GLY A O 1
ATOM 799 N N . VAL A 1 100 ? 8.219 -0.562 -2.021 1.00 92.75 100 VAL A N 1
ATOM 800 C CA . VAL A 1 100 ? 8.911 -1.133 -3.187 1.00 92.75 100 VAL A CA 1
ATOM 801 C C . VAL A 1 100 ? 10.081 -1.987 -2.720 1.00 92.75 100 VAL A C 1
ATOM 803 O O . VAL A 1 100 ? 10.849 -1.578 -1.853 1.00 92.75 100 VAL A O 1
ATOM 806 N N . THR A 1 101 ? 10.216 -3.174 -3.299 1.00 92.25 101 THR A N 1
ATOM 807 C CA . THR A 1 101 ? 11.267 -4.142 -2.975 1.00 92.25 101 THR A CA 1
ATOM 808 C C . THR A 1 101 ? 11.832 -4.776 -4.240 1.00 92.25 101 THR A C 1
ATOM 810 O O . THR A 1 101 ? 11.165 -4.864 -5.274 1.00 92.25 101 THR A O 1
ATOM 813 N N . VAL A 1 102 ? 13.072 -5.252 -4.145 1.00 89.19 102 VAL A N 1
ATOM 814 C CA . VAL A 1 102 ? 13.716 -6.069 -5.180 1.00 89.19 102 VAL A CA 1
ATOM 815 C C . VAL A 1 102 ? 13.563 -7.542 -4.793 1.00 89.19 102 VAL A C 1
ATOM 817 O O . VAL A 1 102 ? 13.707 -7.880 -3.620 1.00 89.19 102 VAL A O 1
ATOM 820 N N . HIS A 1 103 ? 13.263 -8.413 -5.761 1.00 82.31 103 HIS A N 1
ATOM 821 C CA . HIS A 1 103 ? 13.205 -9.886 -5.646 1.00 82.31 103 HIS A CA 1
ATOM 822 C C . HIS A 1 103 ? 12.119 -10.503 -4.750 1.00 82.31 103 HIS A C 1
ATOM 824 O O . HIS A 1 103 ? 11.678 -11.615 -5.034 1.00 82.31 103 HIS A O 1
ATOM 830 N N . VAL A 1 104 ? 11.681 -9.828 -3.686 1.00 87.94 104 VAL A N 1
ATOM 831 C CA . VAL A 1 104 ? 10.709 -10.372 -2.726 1.00 87.94 104 VAL A CA 1
ATOM 832 C C . VAL A 1 104 ? 9.412 -9.567 -2.718 1.00 87.94 104 VAL A C 1
ATOM 834 O O . VAL A 1 104 ? 9.464 -8.337 -2.729 1.00 87.94 104 VAL A O 1
ATOM 837 N N . PRO A 1 105 ? 8.230 -10.206 -2.650 1.00 88.38 105 PRO A N 1
ATOM 838 C CA . PRO A 1 105 ? 6.972 -9.489 -2.482 1.00 88.38 105 PRO A CA 1
ATOM 839 C C . PRO A 1 105 ? 6.880 -8.756 -1.137 1.00 88.38 105 PRO A C 1
ATOM 841 O O . PRO A 1 105 ? 7.183 -9.310 -0.076 1.00 88.38 105 PRO A O 1
ATOM 844 N N . VAL A 1 106 ? 6.357 -7.529 -1.182 1.00 89.25 106 VAL A N 1
ATOM 845 C CA . VAL A 1 106 ? 6.042 -6.712 -0.003 1.00 89.25 106 VAL A CA 1
ATOM 846 C C . VAL A 1 106 ? 4.529 -6.570 0.192 1.00 89.25 106 VAL A C 1
ATOM 848 O O . VAL A 1 106 ? 3.746 -6.536 -0.770 1.00 89.25 106 VAL A O 1
ATOM 851 N N . GLY A 1 107 ? 4.110 -6.522 1.454 1.00 89.12 107 GLY A N 1
ATOM 852 C CA . GLY A 1 107 ? 2.803 -6.034 1.884 1.00 89.12 107 GLY A CA 1
ATOM 853 C C . GLY A 1 107 ? 3.006 -4.804 2.752 1.00 89.12 107 GLY A C 1
ATOM 854 O O . GLY A 1 107 ? 3.805 -4.875 3.678 1.00 89.12 107 GLY A O 1
ATOM 855 N N . ILE A 1 108 ? 2.326 -3.704 2.443 1.00 89.00 108 ILE A N 1
ATOM 856 C CA . ILE A 1 108 ? 2.276 -2.533 3.315 1.00 89.00 108 ILE A CA 1
ATOM 857 C C . ILE A 1 108 ? 0.829 -2.307 3.698 1.00 89.00 108 ILE A C 1
ATOM 859 O O . ILE A 1 108 ? -0.044 -2.471 2.844 1.00 89.00 108 ILE A O 1
ATOM 863 N N . ASP A 1 109 ? 0.595 -1.950 4.951 1.00 88.12 109 ASP A N 1
ATOM 864 C CA . ASP A 1 109 ? -0.715 -1.495 5.381 1.00 88.12 109 ASP A CA 1
ATOM 865 C C . ASP A 1 109 ? -0.605 -0.236 6.231 1.00 88.12 109 ASP A C 1
ATOM 867 O O . ASP A 1 109 ? 0.374 -0.055 6.960 1.00 88.12 109 ASP A O 1
ATOM 871 N N . VAL A 1 110 ? -1.574 0.659 6.057 1.00 86.12 110 VAL A N 1
ATOM 872 C CA . VAL A 1 110 ? -1.644 1.934 6.767 1.00 86.12 110 VAL A CA 1
ATOM 873 C C . VAL A 1 110 ? -3.052 2.146 7.280 1.00 86.12 110 VAL A C 1
ATOM 875 O O . VAL A 1 110 ? -4.021 2.094 6.527 1.00 86.12 110 VAL A O 1
ATOM 878 N N . GLU A 1 111 ? -3.144 2.434 8.570 1.00 82.19 111 GLU A N 1
ATOM 879 C CA . GLU A 1 111 ? -4.405 2.662 9.259 1.00 82.19 111 GLU A CA 1
ATOM 880 C C . GLU A 1 111 ? -4.409 4.042 9.920 1.00 82.19 111 GLU A C 1
ATOM 882 O O . GLU A 1 111 ? -3.365 4.580 10.306 1.00 82.19 111 GLU A O 1
ATOM 887 N N . ASP A 1 112 ? -5.599 4.634 10.017 1.00 80.75 112 ASP A N 1
ATOM 888 C CA . ASP A 1 112 ? -5.801 5.897 10.719 1.00 80.75 112 ASP A CA 1
ATOM 889 C C . ASP A 1 112 ? -6.125 5.613 12.189 1.00 80.75 112 ASP A C 1
ATOM 891 O O . ASP A 1 112 ? -7.142 4.981 12.488 1.00 80.75 112 ASP A O 1
ATOM 895 N N . LYS A 1 113 ? -5.268 6.087 13.098 1.00 69.19 113 LYS A N 1
ATOM 896 C CA . LYS A 1 113 ? -5.441 5.917 14.548 1.00 69.19 113 LYS A CA 1
ATOM 897 C C . LYS A 1 113 ? -6.703 6.598 15.071 1.00 69.19 113 LYS A C 1
ATOM 899 O O . LYS A 1 113 ? -7.344 6.093 15.984 1.00 69.19 113 LYS A O 1
ATOM 904 N N . GLU A 1 114 ? -7.089 7.716 14.460 1.00 67.19 114 GLU A N 1
ATOM 905 C CA . GLU A 1 114 ? -8.268 8.496 14.850 1.00 67.19 114 GLU A CA 1
ATOM 906 C C . GLU A 1 114 ? -9.566 7.890 14.296 1.00 67.19 114 GLU A C 1
ATOM 908 O O . GLU A 1 114 ? -10.664 8.434 14.485 1.00 67.19 114 GLU A O 1
ATOM 913 N N . ARG A 1 115 ? -9.483 6.752 13.588 1.00 64.12 115 ARG A N 1
ATOM 914 C CA . ARG A 1 115 ? -10.666 6.064 13.086 1.00 64.12 115 ARG A CA 1
ATOM 915 C C . ARG A 1 115 ? -11.520 5.631 14.270 1.00 64.12 115 ARG A C 1
ATOM 917 O O . ARG A 1 115 ? -11.261 4.633 14.933 1.00 64.12 115 ARG A O 1
ATOM 924 N N . LYS A 1 116 ? -12.612 6.363 14.489 1.00 59.41 116 LYS A N 1
ATOM 925 C CA . LYS A 1 116 ? -13.621 6.044 15.501 1.00 59.41 116 LYS A CA 1
ATOM 926 C C . LYS A 1 116 ? -14.270 4.702 15.174 1.00 59.41 116 LYS A C 1
ATOM 928 O O . LYS A 1 116 ? -15.273 4.648 14.459 1.00 59.41 116 LYS A O 1
ATOM 933 N N . ILE A 1 117 ? -13.727 3.615 15.717 1.00 61.56 117 ILE A N 1
ATOM 934 C CA . ILE A 1 117 ? -14.432 2.339 15.772 1.00 61.56 117 ILE A CA 1
ATOM 935 C C . ILE A 1 117 ? -15.623 2.572 16.706 1.00 61.56 117 ILE A C 1
ATOM 937 O O . ILE A 1 117 ? -15.481 2.657 17.921 1.00 61.56 117 ILE A O 1
ATOM 941 N N . LYS A 1 118 ? -16.815 2.744 16.124 1.00 57.19 118 LYS A N 1
ATOM 942 C CA . LYS A 1 118 ? -18.072 2.932 16.872 1.00 57.19 118 LYS A CA 1
ATOM 943 C C . LYS A 1 118 ? -18.532 1.658 17.601 1.00 57.19 118 LYS A C 1
ATOM 945 O O . LYS A 1 118 ? -19.568 1.677 18.257 1.00 57.19 118 LYS A O 1
ATOM 950 N N . HIS A 1 119 ? -17.807 0.554 17.447 1.00 61.84 119 HIS A N 1
ATOM 951 C CA . HIS A 1 119 ? -18.189 -0.786 17.878 1.00 61.84 119 HIS A CA 1
ATOM 952 C C . HIS A 1 119 ? -17.152 -1.387 18.831 1.00 61.84 119 HIS A C 1
ATOM 954 O O . HIS A 1 119 ? -16.007 -0.948 18.875 1.00 61.84 119 HIS A O 1
ATOM 960 N N . ASP A 1 120 ? -17.577 -2.399 19.583 1.00 79.00 120 ASP A N 1
ATOM 961 C CA . ASP A 1 120 ? -16.731 -3.172 20.492 1.00 79.00 120 ASP A CA 1
ATOM 962 C C . ASP A 1 120 ? -15.526 -3.782 19.745 1.00 79.00 120 ASP A C 1
ATOM 964 O O . ASP A 1 120 ? -15.687 -4.607 18.839 1.00 79.00 120 ASP A O 1
ATOM 968 N N . VAL A 1 121 ? -14.318 -3.356 20.132 1.00 81.81 121 VAL A N 1
ATOM 969 C CA . VAL A 1 121 ? -13.038 -3.782 19.543 1.00 81.81 121 VAL A CA 1
ATOM 970 C C . VAL A 1 121 ? -12.871 -5.297 19.636 1.00 81.81 121 VAL A C 1
ATOM 972 O O . VAL A 1 121 ? -12.410 -5.918 18.681 1.00 81.81 121 VAL A O 1
ATOM 975 N N . LEU A 1 122 ? -13.312 -5.923 20.732 1.00 84.19 122 LEU A N 1
ATOM 976 C CA . LEU A 1 122 ? -13.205 -7.373 20.904 1.00 84.19 122 LEU A CA 1
ATOM 977 C C . LEU A 1 122 ? -14.181 -8.125 20.006 1.00 84.19 122 LEU A C 1
ATOM 979 O O . LEU A 1 122 ? -13.846 -9.186 19.479 1.00 84.19 122 LEU A O 1
ATOM 983 N N . ALA A 1 123 ? -15.385 -7.589 19.803 1.00 85.62 123 ALA A N 1
ATOM 984 C CA . ALA A 1 123 ? -16.346 -8.177 18.875 1.00 85.62 123 ALA A CA 1
ATOM 985 C C . ALA A 1 123 ? -15.838 -8.122 17.425 1.00 85.62 123 ALA A C 1
ATOM 987 O O . ALA A 1 123 ? -16.059 -9.064 16.664 1.00 85.62 123 ALA A O 1
ATOM 988 N N . PHE A 1 124 ? -15.134 -7.048 17.051 1.00 84.06 124 PHE A N 1
ATOM 989 C CA . PHE A 1 124 ? -14.448 -6.953 15.763 1.00 84.06 124 PHE A CA 1
ATOM 990 C C . PHE A 1 124 ? -13.286 -7.951 15.671 1.00 84.06 124 PHE A C 1
ATOM 992 O O . PHE A 1 124 ? -13.249 -8.756 14.740 1.00 84.06 124 PHE A O 1
ATOM 999 N N . ALA A 1 125 ? -12.401 -7.961 16.673 1.00 87.06 125 ALA A N 1
ATOM 1000 C CA . ALA A 1 125 ? -11.240 -8.843 16.754 1.00 87.06 125 ALA A CA 1
ATOM 1001 C C . ALA A 1 125 ? -11.621 -10.321 16.583 1.00 87.06 125 ALA A C 1
ATOM 1003 O O . ALA A 1 125 ? -11.031 -11.015 15.765 1.00 87.06 125 ALA A O 1
ATOM 1004 N N . LYS A 1 126 ? -12.685 -10.789 17.249 1.00 88.94 126 LYS A N 1
ATOM 1005 C CA . LYS A 1 126 ? -13.173 -12.181 17.157 1.00 88.94 126 LYS A CA 1
ATOM 1006 C C . LYS A 1 126 ? -13.542 -12.649 15.745 1.00 88.94 126 LYS A C 1
ATOM 1008 O O . LYS A 1 126 ? -13.676 -13.849 15.531 1.00 88.94 126 LYS A O 1
ATOM 1013 N N . ARG A 1 127 ? -13.778 -11.732 14.799 1.00 87.75 127 ARG A N 1
ATOM 1014 C CA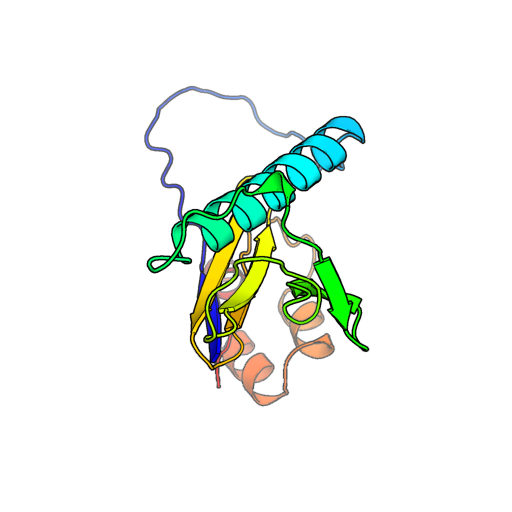 . ARG A 1 127 ? -14.150 -12.068 13.413 1.00 87.75 127 ARG A CA 1
ATOM 1015 C C . ARG A 1 127 ? -12.946 -12.149 12.476 1.00 87.75 127 ARG A C 1
ATOM 1017 O O . ARG A 1 127 ? -13.068 -12.787 11.435 1.00 87.75 127 ARG A O 1
ATOM 1024 N N . PHE A 1 128 ? -11.839 -11.484 12.811 1.00 84.75 128 PHE A N 1
ATOM 1025 C CA . PHE A 1 128 ? -10.711 -11.276 11.894 1.00 84.75 128 PHE A CA 1
ATOM 1026 C C . PHE A 1 128 ? -9.360 -11.739 12.445 1.00 84.75 128 PHE A C 1
ATOM 1028 O O . PHE A 1 128 ? -8.485 -12.071 11.650 1.00 84.75 128 PHE A O 1
ATOM 1035 N N . TYR A 1 129 ? -9.202 -11.783 13.766 1.00 87.19 129 TYR A N 1
ATOM 1036 C CA . TYR A 1 129 ? -7.993 -12.241 14.441 1.00 87.19 129 TYR A CA 1
ATOM 1037 C C . TYR A 1 129 ? -8.137 -13.674 14.953 1.00 87.19 129 TYR A C 1
ATOM 1039 O O . TYR A 1 129 ? -9.242 -14.194 15.141 1.00 87.19 129 TYR A O 1
ATOM 1047 N N . SER A 1 130 ? -6.994 -14.313 15.173 1.00 90.69 130 SER A N 1
ATOM 1048 C CA . SER A 1 130 ? -6.889 -15.616 15.820 1.00 90.69 130 SER A CA 1
ATOM 1049 C C . SER A 1 130 ? -7.313 -15.554 17.292 1.00 90.69 130 SER A C 1
ATOM 1051 O O . SER A 1 130 ? -7.403 -14.486 17.901 1.00 90.69 130 SER A O 1
ATOM 1053 N N . ALA A 1 131 ? -7.569 -16.718 17.892 1.00 91.38 131 ALA A N 1
ATOM 1054 C CA . ALA A 1 131 ? -7.946 -16.793 19.302 1.00 91.38 131 ALA A CA 1
ATOM 1055 C C . ALA A 1 131 ? -6.873 -16.186 20.226 1.00 91.38 131 ALA A C 1
ATOM 1057 O O . ALA A 1 131 ? -7.219 -15.492 21.181 1.00 91.38 131 ALA A O 1
ATOM 1058 N N . ASP A 1 132 ? -5.593 -16.397 19.917 1.00 92.81 132 ASP A N 1
ATOM 1059 C CA . ASP A 1 132 ? -4.474 -15.901 20.722 1.00 92.81 132 ASP A CA 1
ATOM 1060 C C . ASP A 1 132 ? -4.349 -14.374 20.642 1.00 92.81 132 ASP A C 1
ATOM 1062 O O . ASP A 1 132 ? -4.262 -13.705 21.673 1.00 92.81 132 ASP A O 1
ATOM 1066 N N . GLU A 1 133 ? -4.452 -13.803 19.440 1.00 91.31 133 GLU A N 1
ATOM 1067 C CA . GLU A 1 133 ? -4.467 -12.350 19.218 1.00 91.31 133 GLU A CA 1
ATOM 1068 C C . GLU A 1 133 ? -5.652 -11.672 19.926 1.00 91.31 133 GLU A C 1
ATOM 1070 O O . GLU A 1 133 ? -5.498 -10.621 20.555 1.00 91.31 133 GLU A O 1
ATOM 1075 N N . VAL A 1 134 ? -6.839 -12.290 19.888 1.00 91.81 134 VAL A N 1
ATOM 1076 C CA . VAL A 1 134 ? -8.026 -11.806 20.614 1.00 91.81 134 VAL A CA 1
ATOM 1077 C C . VAL A 1 134 ? -7.804 -11.850 22.124 1.00 91.81 134 VAL A C 1
ATOM 1079 O O . VAL A 1 134 ? -8.143 -10.890 22.820 1.00 91.81 134 VAL A O 1
ATOM 1082 N N . ASN A 1 135 ? -7.244 -12.946 22.640 1.00 91.88 135 ASN A N 1
ATOM 1083 C CA . ASN A 1 135 ? -6.963 -13.101 24.065 1.00 91.88 135 ASN A CA 1
ATOM 1084 C C . ASN A 1 135 ? -5.959 -12.052 24.547 1.00 91.88 135 ASN A C 1
ATOM 1086 O O . ASN A 1 135 ? -6.176 -11.441 25.591 1.00 91.88 135 ASN A O 1
ATOM 1090 N N . PHE A 1 136 ? -4.908 -11.791 23.771 1.00 91.75 136 PHE A N 1
ATOM 1091 C CA . PHE A 1 136 ? -3.949 -10.731 24.061 1.00 91.75 136 PHE A CA 1
ATOM 1092 C C . PHE A 1 136 ? -4.603 -9.351 24.090 1.00 91.75 136 PHE A C 1
ATOM 1094 O O . PHE A 1 136 ? -4.441 -8.630 25.074 1.00 91.75 136 PHE A O 1
ATOM 1101 N N . LEU A 1 137 ? -5.406 -9.001 23.078 1.00 89.69 137 LEU A N 1
ATOM 1102 C CA . LEU A 1 137 ? -6.136 -7.729 23.070 1.00 89.69 137 LEU A CA 1
ATOM 1103 C C . LEU A 1 137 ? -7.064 -7.587 24.282 1.00 89.69 137 LEU A C 1
ATOM 1105 O O . LEU A 1 137 ? -7.188 -6.494 24.827 1.00 89.69 137 LEU A O 1
ATOM 1109 N N . ALA A 1 138 ? -7.678 -8.680 24.742 1.00 89.94 138 ALA A N 1
ATOM 1110 C CA . ALA A 1 138 ? -8.534 -8.681 25.928 1.00 89.94 138 ALA A CA 1
ATOM 1111 C C . ALA A 1 138 ? -7.775 -8.423 27.245 1.00 89.94 138 ALA A C 1
ATOM 1113 O O . ALA A 1 138 ? -8.401 -8.076 28.247 1.00 89.94 138 ALA A O 1
ATOM 1114 N N . THR A 1 139 ? -6.443 -8.556 27.268 1.00 92.00 139 THR A N 1
ATOM 1115 C CA . THR A 1 139 ? -5.632 -8.210 28.450 1.00 92.00 139 THR A CA 1
ATOM 1116 C C . THR A 1 139 ? -5.440 -6.701 28.628 1.00 92.00 139 THR A C 1
ATOM 1118 O O . THR A 1 139 ? -5.109 -6.242 29.727 1.00 92.00 139 THR A O 1
ATOM 1121 N N . ILE A 1 140 ? -5.668 -5.910 27.576 1.00 90.38 140 ILE A N 1
ATOM 1122 C CA . ILE A 1 140 ? -5.464 -4.461 27.580 1.00 90.38 140 ILE A CA 1
ATOM 1123 C C . ILE A 1 140 ? -6.698 -3.784 28.181 1.00 90.38 140 ILE A C 1
ATOM 1125 O O . ILE A 1 140 ? -7.789 -3.841 27.627 1.00 90.38 140 ILE A O 1
ATOM 1129 N N . ARG A 1 141 ? -6.527 -3.129 29.337 1.00 87.31 141 ARG A N 1
ATOM 1130 C CA . ARG A 1 141 ? -7.635 -2.486 30.075 1.00 87.31 141 ARG A CA 1
ATOM 1131 C C . ARG A 1 141 ? -8.022 -1.111 29.547 1.00 87.31 141 ARG A C 1
ATOM 1133 O O . ARG A 1 141 ? -9.149 -0.680 29.755 1.00 87.31 141 ARG A O 1
ATOM 1140 N N . ASP A 1 142 ? -7.060 -0.405 28.964 1.00 86.56 142 ASP A N 1
ATOM 1141 C CA . ASP A 1 142 ? -7.256 0.932 28.418 1.00 86.56 142 ASP A CA 1
ATOM 1142 C C . ASP A 1 142 ? -7.885 0.807 27.020 1.00 86.56 142 ASP A C 1
ATOM 1144 O O . ASP A 1 142 ? -7.212 0.306 26.115 1.00 86.56 142 ASP A O 1
ATOM 1148 N N . PRO A 1 143 ? -9.147 1.238 26.825 1.00 81.25 143 PRO A N 1
ATOM 1149 C CA . PRO A 1 143 ? -9.845 1.065 25.555 1.00 81.25 143 PRO A CA 1
ATOM 1150 C C . PRO A 1 143 ? -9.188 1.803 24.388 1.00 81.25 143 PRO A C 1
ATOM 1152 O O . PRO A 1 143 ? -9.303 1.348 23.253 1.00 81.25 143 PRO A O 1
ATOM 1155 N N . GLU A 1 144 ? -8.504 2.923 24.634 1.00 81.56 144 GLU A N 1
ATOM 1156 C CA . GLU A 1 144 ? -7.812 3.659 23.571 1.00 81.56 144 GLU A CA 1
ATOM 1157 C C . GLU A 1 144 ? -6.539 2.917 23.160 1.00 81.56 144 GLU A C 1
ATOM 1159 O O . GLU A 1 144 ? -6.335 2.642 21.979 1.00 81.56 144 GLU A O 1
ATOM 1164 N N . LYS A 1 145 ? -5.748 2.437 24.129 1.00 82.25 145 LYS A N 1
ATOM 1165 C CA . LYS A 1 145 ? -4.591 1.575 23.822 1.00 82.25 145 LYS A CA 1
ATOM 1166 C C . LYS A 1 145 ? -4.995 0.267 23.162 1.00 82.25 145 LYS A C 1
ATOM 1168 O O . LYS A 1 145 ? -4.275 -0.230 22.303 1.00 82.25 145 LYS A O 1
ATOM 1173 N N . GLN A 1 146 ? -6.135 -0.293 23.549 1.00 83.06 146 GLN A N 1
ATOM 1174 C CA . GLN A 1 146 ? -6.651 -1.514 22.952 1.00 83.06 146 GLN A CA 1
ATOM 1175 C C . GLN A 1 146 ? -7.001 -1.312 21.471 1.00 83.06 146 GLN A C 1
ATOM 1177 O O . GLN A 1 146 ? -6.715 -2.192 20.667 1.00 83.06 146 GLN A O 1
ATOM 1182 N N . LYS A 1 147 ? -7.570 -0.155 21.096 1.00 78.62 147 LYS A N 1
ATOM 1183 C CA . LYS A 1 147 ? -7.839 0.205 19.690 1.00 78.62 147 LYS A CA 1
ATOM 1184 C C . LYS A 1 147 ? -6.562 0.404 18.882 1.00 78.62 147 LYS A C 1
ATOM 1186 O O . LYS A 1 147 ? -6.522 0.034 17.718 1.00 78.62 147 LYS A O 1
ATOM 1191 N N . GLU A 1 148 ? -5.542 1.005 19.488 1.00 77.62 148 GLU A N 1
ATOM 1192 C CA . GLU A 1 148 ? -4.261 1.262 18.825 1.00 77.62 148 GLU A CA 1
ATOM 1193 C C . GLU A 1 148 ? -3.372 0.019 18.702 1.00 77.62 148 GLU A C 1
ATOM 1195 O O . GLU A 1 148 ? -2.355 0.054 18.010 1.00 77.62 148 GLU A O 1
ATOM 1200 N N . THR A 1 149 ? -3.706 -1.075 19.383 1.00 83.19 149 THR A N 1
ATOM 1201 C CA . THR A 1 149 ? -2.858 -2.263 19.383 1.00 83.19 149 THR A CA 1
ATOM 1202 C C . THR A 1 149 ? -3.193 -3.160 18.201 1.00 83.19 149 THR A C 1
ATOM 1204 O O . THR A 1 149 ? -4.297 -3.690 18.105 1.00 83.19 149 THR A O 1
ATOM 1207 N N . ILE A 1 150 ? -2.204 -3.385 17.336 1.00 78.19 150 ILE A N 1
ATOM 1208 C CA . ILE A 1 150 ? -2.243 -4.445 16.329 1.00 78.19 150 ILE A CA 1
ATOM 1209 C C . ILE A 1 150 ? -1.567 -5.670 16.956 1.00 78.19 150 ILE A C 1
ATOM 1211 O O . ILE A 1 150 ? -0.373 -5.603 17.256 1.00 78.19 150 ILE A O 1
ATOM 1215 N N . PRO A 1 151 ? -2.305 -6.757 17.228 1.00 76.88 151 PRO A N 1
ATOM 1216 C CA . PRO A 1 151 ? -1.708 -7.965 17.774 1.00 76.88 151 PRO A CA 1
ATOM 1217 C C . PRO A 1 151 ? -0.860 -8.655 16.689 1.00 76.88 151 PRO A C 1
ATOM 1219 O O . PRO A 1 151 ? -1.311 -8.821 15.561 1.00 76.88 151 PRO A O 1
ATOM 1222 N N . GLU A 1 152 ? 0.378 -9.018 17.026 1.00 68.94 152 GLU A N 1
ATOM 1223 C CA . GLU A 1 152 ? 1.328 -9.714 16.138 1.00 68.94 152 GLU A CA 1
ATOM 1224 C C . GLU A 1 152 ? 1.948 -10.909 16.886 1.00 68.94 152 GLU A C 1
ATOM 1226 O O . GLU A 1 152 ? 3.134 -10.896 17.218 1.00 68.94 152 GLU A O 1
ATOM 1231 N N . ILE A 1 153 ? 1.123 -11.903 17.237 1.00 58.91 153 ILE A N 1
ATOM 1232 C CA . ILE A 1 153 ? 1.535 -13.092 18.013 1.00 58.91 153 ILE A CA 1
ATOM 1233 C C . ILE A 1 153 ? 1.767 -14.287 17.093 1.00 58.91 153 ILE A C 1
ATOM 1235 O O . ILE A 1 153 ? 0.940 -14.483 16.174 1.00 58.91 153 ILE A O 1
#

pLDDT: mean 77.77, std 18.96, range [29.62, 96.06]

Radius of gyration: 19.45 Å; chains: 1; bounding box: 40×43×53 Å

Sequence (153 aa):
MRISVMSQMHRSFSIDLPSLIPLQLPSRDELKKNALLARTLVRTTIARYQTNKEVDPRSLMFKKNMYGKPEVDWQNCKNCNNQPLHFNISHTDSLIACGVTVHVPVGIDVEDKERKIKHDVLAFAKRFYSADEVNFLATIRDPEKQKETIPEI

Secondary structure (DSSP, 8-state):
-EEEEE------------S-----PPPHHHHHHHHHHHHHHHHHHHHHT-TTS---TTT--EEE-TTS-EEE-TTT-TT--SS-EEEEEEE-SS-EEEEEEESS--EEEEE-TT----S-HHHHHHHHS-HHHHHHHHT---HHHHHH-----